Protein AF-A0A519VC40-F1 (afdb_monomer_lite)

Secondary structure (DSSP, 8-state):
-HHHHHHHHHHHHHHS--EEEEEEEEETTEEEEESSS-TTS----EEEEPPTTEEEEE--SSPEEEEEETT-B-TTS-B-TT-EEEEEEEEEEEEES-GGGGHHHHHHHHHHHHHHHHHHH------

Foldseek 3Di:
DVVLVVVLVVVVVVQQPFPDFAWAFDDDQKGFGDDDDDQQFEAPGDIDHDDDQKGKDFPDPAFDKTKYQPQTADPVRARDPRHIDITGTGGITIGGPPCVVCVVVVVVSVVVVVVVVVCVVDPDPDD

pLDDT: mean 70.02, std 12.06, range [42.91, 87.62]

Sequence (127 aa):
MKRAFLIILFSFLNIIIAKAQTPGCLYGNVLYTTVNVRYDGSPSGAKVVLGANECFSTSDPAPTTCEICLGGVNGPGNCRVGGSVLGSKAIYVIVACPLDGYMPLFIFGVGIFGLVSARKTIKLPLT

Structure (mmCIF, N/CA/C/O backbone):
data_AF-A0A519VC40-F1
#
_entry.id   AF-A0A519VC40-F1
#
loop_
_atom_site.group_PDB
_atom_site.id
_atom_site.type_symbol
_atom_site.label_atom_id
_atom_site.label_alt_id
_atom_site.label_comp_id
_atom_site.label_asym_id
_atom_site.label_entity_id
_atom_site.label_seq_id
_atom_site.pdbx_PDB_ins_code
_atom_site.Cartn_x
_atom_site.Cartn_y
_atom_site.Cartn_z
_atom_site.occupancy
_atom_site.B_iso_or_equiv
_atom_site.auth_seq_id
_atom_site.auth_comp_id
_atom_site.auth_asym_id
_atom_site.auth_atom_id
_atom_site.pdbx_PDB_model_num
ATOM 1 N N . MET A 1 1 ? -14.169 -5.153 34.580 1.00 53.22 1 MET A N 1
ATOM 2 C CA . MET A 1 1 ? -14.212 -4.021 33.623 1.00 53.22 1 MET A CA 1
ATOM 3 C C . MET A 1 1 ? -12.916 -3.921 32.842 1.00 53.22 1 MET A C 1
ATOM 5 O O . MET A 1 1 ? -12.970 -4.149 31.647 1.00 53.22 1 MET A O 1
ATOM 9 N N . LYS A 1 2 ? -11.760 -3.728 33.499 1.00 56.44 2 LYS A N 1
ATOM 10 C CA . LYS A 1 2 ? -10.443 -3.675 32.828 1.00 56.44 2 LYS A CA 1
ATOM 11 C C . LYS A 1 2 ? -10.165 -4.865 31.889 1.00 56.44 2 LYS A C 1
ATOM 13 O O . LYS A 1 2 ? -9.737 -4.658 30.766 1.00 56.44 2 LYS A O 1
ATOM 18 N N . ARG A 1 3 ? -10.496 -6.095 32.306 1.00 63.88 3 ARG A N 1
ATOM 19 C CA . ARG A 1 3 ? -10.281 -7.311 31.493 1.00 63.88 3 ARG A CA 1
ATOM 20 C C . ARG A 1 3 ? -11.158 -7.391 30.233 1.00 63.88 3 ARG A C 1
ATOM 22 O O . ARG A 1 3 ? -10.658 -7.767 29.189 1.00 63.88 3 ARG A O 1
ATOM 29 N N . ALA A 1 4 ? -12.430 -6.995 30.306 1.00 63.22 4 ALA A N 1
ATOM 30 C CA . ALA A 1 4 ? -13.330 -7.014 29.145 1.00 63.22 4 ALA A CA 1
ATOM 31 C C . ALA A 1 4 ? -12.973 -5.923 28.123 1.00 63.22 4 ALA A C 1
ATOM 33 O O . ALA A 1 4 ? -13.004 -6.172 26.925 1.00 63.22 4 ALA A O 1
ATOM 34 N N . PHE A 1 5 ? -12.567 -4.743 28.602 1.00 66.12 5 PHE A N 1
ATOM 35 C CA . PHE A 1 5 ? -12.064 -3.676 27.739 1.00 66.12 5 PHE A CA 1
ATOM 36 C C . PHE A 1 5 ? -10.774 -4.093 27.026 1.00 66.12 5 PHE A C 1
ATOM 38 O O . PHE A 1 5 ? -10.648 -3.874 25.830 1.00 66.12 5 PHE A O 1
ATOM 45 N N . LEU A 1 6 ? -9.860 -4.768 27.733 1.00 68.12 6 LEU A N 1
ATOM 46 C CA . LEU A 1 6 ? -8.651 -5.325 27.127 1.00 68.12 6 LEU A CA 1
ATOM 47 C C . LEU A 1 6 ? -8.972 -6.362 26.051 1.00 68.12 6 LEU A C 1
ATOM 49 O O . LEU A 1 6 ? -8.347 -6.314 25.008 1.00 68.12 6 LEU A O 1
ATOM 53 N N . ILE A 1 7 ? -9.954 -7.245 26.261 1.00 68.88 7 ILE A N 1
ATOM 54 C CA . ILE A 1 7 ? -10.350 -8.247 25.255 1.00 68.88 7 ILE A CA 1
ATOM 55 C C . ILE A 1 7 ? -10.931 -7.571 24.010 1.00 68.88 7 ILE A C 1
ATOM 57 O O . ILE A 1 7 ? -10.544 -7.913 22.902 1.00 68.88 7 ILE A O 1
ATOM 61 N N . ILE A 1 8 ? -11.808 -6.580 24.183 1.00 70.25 8 ILE A N 1
ATOM 62 C CA . ILE A 1 8 ? -12.388 -5.817 23.071 1.00 70.25 8 ILE A CA 1
ATOM 63 C C . ILE A 1 8 ? -11.291 -5.058 22.305 1.00 70.25 8 ILE A C 1
ATOM 65 O O . ILE A 1 8 ? -11.227 -5.137 21.082 1.00 70.25 8 ILE A O 1
ATOM 69 N N . LEU A 1 9 ? -10.379 -4.393 23.020 1.00 68.12 9 LEU A N 1
ATOM 70 C CA . LEU A 1 9 ? -9.232 -3.701 22.431 1.00 68.12 9 LEU A CA 1
ATOM 71 C C . LEU A 1 9 ? -8.311 -4.676 21.679 1.00 68.12 9 LEU A C 1
ATOM 73 O O . LEU A 1 9 ? -7.874 -4.373 20.574 1.00 68.12 9 LEU A O 1
ATOM 77 N N . PHE A 1 10 ? -8.056 -5.860 22.245 1.00 66.31 10 PHE A N 1
ATOM 78 C CA . PHE A 1 10 ? -7.242 -6.901 21.620 1.00 66.31 10 PHE A CA 1
ATOM 79 C C . PHE A 1 10 ? -7.919 -7.448 20.359 1.00 66.31 10 PHE A C 1
ATOM 81 O O . PHE A 1 10 ? -7.257 -7.615 19.342 1.00 66.31 10 PHE A O 1
ATOM 88 N N . SER A 1 11 ? -9.237 -7.658 20.370 1.00 62.03 11 SER A N 1
ATOM 89 C CA . SER A 1 11 ? -9.998 -8.054 19.179 1.00 62.03 11 SER A CA 1
ATOM 90 C C . SER A 1 11 ? -9.942 -6.990 18.077 1.00 62.03 11 SER A C 1
ATOM 92 O O . SER A 1 11 ? -9.768 -7.340 16.914 1.00 62.03 11 SER A O 1
ATOM 94 N N . PHE A 1 12 ? -9.993 -5.698 18.421 1.00 61.34 12 PHE A N 1
ATOM 95 C CA . PHE A 1 12 ? -9.803 -4.608 17.452 1.00 61.34 12 PHE A CA 1
ATOM 96 C C . PHE A 1 12 ? -8.378 -4.556 16.887 1.00 61.34 12 PHE A C 1
ATOM 98 O O . PHE A 1 12 ? -8.203 -4.381 15.683 1.00 61.34 12 PHE A O 1
ATOM 105 N N . LEU A 1 13 ? -7.370 -4.794 17.730 1.00 61.91 13 LEU A N 1
ATOM 106 C CA . LEU A 1 13 ? -5.973 -4.954 17.315 1.00 61.91 13 LEU A CA 1
ATOM 107 C C . LEU A 1 13 ? -5.756 -6.161 16.391 1.00 61.91 13 LEU A C 1
ATOM 109 O O . LEU A 1 13 ? -4.810 -6.141 15.622 1.00 61.91 13 LEU A O 1
ATOM 113 N N . ASN A 1 14 ? -6.610 -7.189 16.438 1.00 55.00 14 ASN A N 1
ATOM 114 C CA . ASN A 1 14 ? -6.536 -8.332 15.521 1.00 55.00 14 ASN A CA 1
ATOM 115 C C . ASN A 1 14 ? -7.227 -8.068 14.170 1.00 55.00 14 ASN A C 1
ATOM 117 O O . ASN A 1 14 ? -6.849 -8.684 13.179 1.00 55.00 14 ASN A O 1
ATOM 121 N N . ILE A 1 15 ? -8.216 -7.163 14.104 1.00 57.69 15 ILE A N 1
ATOM 122 C CA . ILE A 1 15 ? -8.843 -6.741 12.831 1.00 57.69 15 ILE A CA 1
ATOM 123 C C . ILE A 1 15 ? -7.876 -5.860 12.035 1.00 57.69 15 ILE A C 1
ATOM 125 O O . ILE A 1 15 ? -7.784 -5.972 10.812 1.00 57.69 15 ILE A O 1
ATOM 129 N N . ILE A 1 16 ? -7.090 -5.037 12.734 1.00 55.62 16 ILE A N 1
ATOM 130 C CA . ILE A 1 16 ? -5.876 -4.447 12.178 1.00 55.62 16 ILE A CA 1
ATOM 131 C C . ILE A 1 16 ? -4.826 -5.559 12.167 1.00 55.62 16 ILE A C 1
ATOM 133 O O . ILE A 1 16 ? -3.926 -5.578 13.000 1.00 55.62 16 ILE A O 1
ATOM 137 N N . ILE A 1 17 ? -4.940 -6.520 11.246 1.00 54.12 17 ILE A N 1
ATOM 138 C CA . ILE A 1 17 ? -3.811 -7.399 10.940 1.00 54.12 17 ILE A CA 1
ATOM 139 C C . ILE A 1 17 ? -2.727 -6.455 10.434 1.00 54.12 17 ILE A C 1
ATOM 141 O O . ILE A 1 17 ? -2.711 -6.085 9.265 1.00 54.12 17 ILE A O 1
ATOM 145 N N . ALA A 1 18 ? -1.863 -5.998 11.337 1.00 51.22 18 ALA A N 1
ATOM 146 C CA . ALA A 1 18 ? -0.742 -5.139 11.032 1.00 51.22 18 ALA A CA 1
ATOM 147 C C . ALA A 1 18 ? 0.276 -5.983 10.261 1.00 51.22 18 ALA A C 1
ATOM 149 O O . ALA A 1 18 ? 1.326 -6.359 10.776 1.00 51.22 18 ALA A O 1
ATOM 150 N N . LYS A 1 19 ? -0.046 -6.329 9.009 1.00 54.19 19 LYS A N 1
ATOM 151 C CA . LYS A 1 19 ? 0.978 -6.670 8.037 1.00 54.19 19 LYS A CA 1
ATOM 152 C C . LYS A 1 19 ? 1.869 -5.440 7.961 1.00 54.19 19 LYS A C 1
ATOM 154 O O . LYS A 1 19 ? 1.368 -4.319 7.859 1.00 54.19 19 LYS A O 1
ATOM 159 N N . ALA A 1 20 ? 3.164 -5.682 8.139 1.00 58.94 20 ALA A N 1
ATOM 160 C CA . ALA A 1 20 ? 4.198 -4.675 8.290 1.00 58.94 20 ALA A CA 1
ATOM 161 C C . ALA A 1 20 ? 3.936 -3.441 7.414 1.00 58.94 20 ALA A C 1
ATOM 163 O O . ALA A 1 20 ? 3.634 -3.566 6.225 1.00 58.94 20 ALA A O 1
ATOM 164 N N . GLN A 1 21 ? 4.058 -2.257 8.016 1.00 70.69 21 GLN A N 1
ATOM 165 C CA . GLN A 1 21 ? 4.078 -0.996 7.285 1.00 70.69 21 GLN A CA 1
ATOM 166 C C . GLN A 1 21 ? 5.090 -1.109 6.153 1.00 70.69 21 GLN A C 1
ATOM 168 O O . GLN A 1 21 ? 6.286 -1.272 6.395 1.00 70.69 21 GLN A O 1
ATOM 173 N N . THR A 1 22 ? 4.596 -1.075 4.922 1.00 74.06 22 THR A N 1
ATOM 174 C CA . THR A 1 22 ? 5.440 -1.281 3.758 1.00 74.06 22 THR A CA 1
ATOM 175 C C . THR A 1 22 ? 5.505 0.029 2.984 1.00 74.06 22 THR A C 1
ATOM 177 O O . THR A 1 22 ? 4.500 0.438 2.393 1.00 74.06 22 THR A O 1
ATOM 180 N N . PRO A 1 23 ? 6.648 0.738 3.012 1.00 81.62 23 PRO A N 1
ATOM 181 C CA . PRO A 1 23 ? 6.835 1.898 2.159 1.00 81.62 23 PRO A CA 1
ATOM 182 C C . PRO A 1 23 ? 6.828 1.447 0.699 1.00 81.62 23 PRO A C 1
ATOM 184 O O . PRO A 1 23 ? 7.431 0.430 0.350 1.00 81.62 23 PRO A O 1
ATOM 187 N N . GLY A 1 24 ? 6.161 2.204 -0.162 1.00 82.81 24 GLY A N 1
ATOM 188 C CA . GLY A 1 24 ? 6.133 1.872 -1.577 1.00 82.81 24 GLY A CA 1
ATOM 189 C C . GLY A 1 24 ? 5.368 2.872 -2.423 1.00 82.81 24 GLY A C 1
ATOM 190 O O . GLY A 1 24 ? 4.867 3.881 -1.930 1.00 82.81 24 GLY A O 1
ATOM 191 N N . CYS A 1 25 ? 5.301 2.561 -3.713 1.00 84.75 25 CYS A N 1
ATOM 192 C CA . CYS A 1 25 ? 4.523 3.296 -4.699 1.00 84.75 25 CYS A CA 1
ATOM 193 C C . CYS A 1 25 ? 3.294 2.462 -5.075 1.00 84.75 25 CYS A C 1
ATOM 195 O O . CYS A 1 25 ? 3.443 1.343 -5.573 1.00 84.75 25 CYS A O 1
ATOM 197 N N . LEU A 1 26 ? 2.094 2.961 -4.789 1.00 85.00 26 LEU A N 1
ATOM 198 C CA . LEU A 1 26 ? 0.834 2.291 -5.094 1.00 85.00 26 LEU A CA 1
ATOM 199 C C . LEU A 1 26 ? 0.333 2.718 -6.475 1.00 85.00 26 LEU A C 1
ATOM 201 O O . LEU A 1 26 ? 0.167 3.909 -6.737 1.00 85.00 26 LEU A O 1
ATOM 205 N N . TYR A 1 27 ? 0.050 1.743 -7.336 1.00 83.94 27 TYR A N 1
ATOM 206 C CA . TYR A 1 27 ? -0.627 1.959 -8.614 1.00 83.94 27 TYR A CA 1
ATOM 207 C C . TYR A 1 27 ? -1.680 0.871 -8.831 1.00 83.94 27 TYR A C 1
ATOM 209 O O . TYR A 1 27 ? -1.368 -0.324 -8.862 1.00 83.94 27 TYR A O 1
ATOM 217 N N . GLY A 1 28 ? -2.946 1.281 -8.940 1.00 83.69 28 GLY A N 1
ATOM 218 C CA . GLY A 1 28 ? -4.080 0.356 -8.903 1.00 83.69 28 GLY A CA 1
ATOM 219 C C . GLY A 1 28 ? -4.114 -0.423 -7.582 1.00 83.69 28 GLY A C 1
ATOM 220 O O . GLY A 1 28 ? -4.061 0.174 -6.512 1.00 83.69 28 GLY A O 1
ATOM 221 N N . ASN A 1 29 ? -4.147 -1.757 -7.661 1.00 81.75 29 ASN A N 1
ATOM 222 C CA . ASN A 1 29 ? -4.160 -2.662 -6.499 1.00 81.75 29 ASN A CA 1
ATOM 223 C C . ASN A 1 29 ? -2.797 -3.324 -6.225 1.00 81.75 29 ASN A C 1
ATOM 225 O O . ASN A 1 29 ? -2.734 -4.393 -5.615 1.00 81.75 29 ASN A O 1
ATOM 229 N N . VAL A 1 30 ? -1.702 -2.735 -6.711 1.00 82.56 30 VAL A N 1
ATOM 230 C CA . VAL A 1 30 ? -0.352 -3.295 -6.574 1.00 82.56 30 VAL A CA 1
ATOM 231 C C . VAL A 1 30 ? 0.566 -2.276 -5.915 1.00 82.56 30 VAL A C 1
ATOM 233 O O . VAL A 1 30 ? 0.717 -1.156 -6.405 1.00 82.56 30 VAL A O 1
ATOM 236 N N . LEU A 1 31 ? 1.206 -2.685 -4.820 1.00 84.12 31 LEU A N 1
ATOM 237 C CA . LEU A 1 31 ? 2.211 -1.882 -4.132 1.00 84.12 31 LEU A CA 1
ATOM 238 C C . LEU A 1 31 ? 3.611 -2.347 -4.535 1.00 84.12 31 LEU A C 1
ATOM 240 O O . LEU A 1 31 ? 3.953 -3.519 -4.371 1.00 84.12 31 LEU A O 1
ATOM 244 N N . TYR A 1 32 ? 4.430 -1.426 -5.033 1.00 81.56 32 TYR A N 1
ATOM 245 C CA . TYR A 1 32 ? 5.812 -1.685 -5.439 1.00 81.56 32 TYR A CA 1
ATOM 246 C C . TYR A 1 32 ? 6.763 -1.313 -4.295 1.00 81.56 32 TYR A C 1
ATOM 248 O O . TYR A 1 32 ? 6.791 -0.148 -3.891 1.00 81.56 32 TYR A O 1
ATOM 256 N N . THR A 1 33 ? 7.505 -2.291 -3.750 1.00 76.44 33 THR A N 1
ATOM 257 C CA . THR A 1 33 ? 8.118 -2.172 -2.410 1.00 76.44 33 THR A CA 1
ATOM 258 C C . THR A 1 33 ? 9.640 -2.123 -2.385 1.00 76.44 33 THR A C 1
ATOM 260 O O . THR A 1 33 ? 10.158 -1.325 -1.616 1.00 76.44 33 THR A O 1
ATOM 263 N N . THR A 1 34 ? 10.376 -2.927 -3.168 1.00 63.22 34 THR A N 1
ATOM 264 C CA . THR A 1 34 ? 11.832 -2.775 -3.466 1.00 63.22 34 THR A CA 1
ATOM 265 C C . THR A 1 34 ? 12.399 -4.026 -4.150 1.00 63.22 34 THR A C 1
ATOM 267 O O . THR A 1 34 ? 12.000 -5.124 -3.794 1.00 63.22 34 THR A O 1
ATOM 270 N N . VAL A 1 35 ? 13.307 -3.872 -5.133 1.00 45.19 35 VAL A N 1
ATOM 271 C CA . VAL A 1 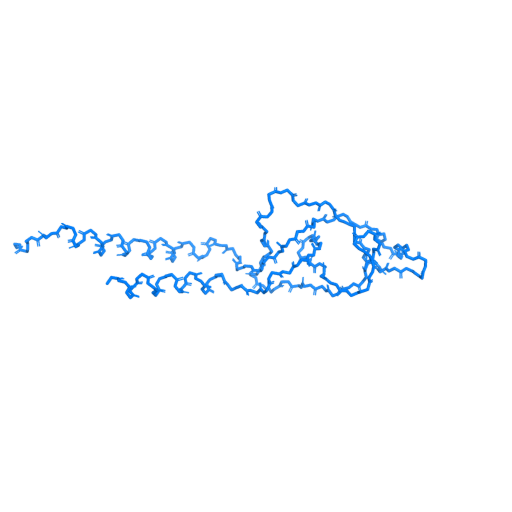35 ? 14.722 -4.343 -5.137 1.00 45.19 35 VAL A CA 1
ATOM 272 C C . VAL A 1 35 ? 15.450 -3.607 -6.289 1.00 45.19 35 VAL A C 1
ATOM 274 O O . VAL A 1 35 ? 15.018 -3.700 -7.433 1.00 45.19 35 VAL A O 1
ATOM 277 N N . ASN A 1 36 ? 16.542 -2.897 -5.957 1.00 43.00 36 ASN A N 1
ATOM 278 C CA . ASN A 1 36 ? 17.503 -2.156 -6.806 1.00 43.00 36 ASN A CA 1
ATOM 279 C C . ASN A 1 36 ? 17.017 -0.911 -7.589 1.00 43.00 36 ASN A C 1
ATOM 281 O O . ASN A 1 36 ? 16.569 -1.037 -8.719 1.00 43.00 36 ASN A O 1
ATOM 285 N N . VAL A 1 37 ? 17.259 0.256 -6.951 1.00 46.56 37 VAL A N 1
ATOM 286 C CA . VAL A 1 37 ? 17.578 1.625 -7.457 1.00 46.56 37 VAL A CA 1
ATOM 287 C C . VAL A 1 37 ? 16.643 2.185 -8.533 1.00 46.56 37 VAL A C 1
ATOM 289 O O . VAL A 1 37 ? 16.543 1.588 -9.586 1.00 46.56 37 VAL A O 1
ATOM 292 N N . ARG A 1 38 ? 15.972 3.337 -8.410 1.00 44.62 38 ARG A N 1
ATOM 293 C CA . ARG A 1 38 ? 16.040 4.547 -7.561 1.00 44.62 38 ARG A CA 1
ATOM 294 C C . ARG A 1 38 ? 14.587 4.978 -7.279 1.00 44.62 38 ARG A C 1
ATOM 296 O O . ARG A 1 38 ? 13.712 4.773 -8.114 1.00 44.62 38 ARG A O 1
ATOM 303 N N . TYR A 1 39 ? 14.332 5.649 -6.158 1.00 54.72 39 TYR A N 1
ATOM 304 C CA . TYR A 1 39 ? 13.019 6.256 -5.858 1.00 54.72 39 TYR A CA 1
ATOM 305 C C . TYR A 1 39 ? 12.614 7.388 -6.842 1.00 54.72 39 TYR A C 1
ATOM 307 O O . TYR A 1 39 ? 11.509 7.920 -6.757 1.00 54.72 39 TYR A O 1
ATOM 315 N N . ASP A 1 40 ? 13.522 7.675 -7.783 1.00 46.47 40 ASP A N 1
ATOM 316 C CA . ASP A 1 40 ? 13.554 8.677 -8.847 1.00 46.47 40 ASP A CA 1
ATOM 317 C C . ASP A 1 40 ? 14.396 8.083 -10.015 1.00 46.47 40 ASP A C 1
ATOM 319 O O . ASP A 1 40 ? 15.353 8.659 -10.533 1.00 46.47 40 ASP A O 1
ATOM 323 N N . GLY A 1 41 ? 14.120 6.810 -10.326 1.00 42.91 41 GLY A N 1
ATOM 324 C CA . GLY A 1 41 ? 14.902 5.981 -11.246 1.00 42.91 41 GLY A CA 1
ATOM 325 C C . GLY A 1 41 ? 14.569 4.492 -11.151 1.00 42.91 41 GLY A C 1
ATOM 326 O O . GLY A 1 41 ? 15.477 3.686 -11.089 1.00 42.91 41 GLY A O 1
ATOM 327 N N . SER A 1 42 ? 13.277 4.152 -11.160 1.00 44.75 42 SER A N 1
ATOM 328 C CA . SER A 1 42 ? 12.715 3.060 -11.971 1.00 44.75 42 SER A CA 1
ATOM 329 C C . SER A 1 42 ? 13.003 1.571 -11.607 1.00 44.75 42 SER A C 1
ATOM 331 O O . SER A 1 42 ? 14.060 1.035 -11.920 1.00 44.75 42 SER A O 1
ATOM 333 N N . PRO A 1 43 ? 12.024 0.824 -11.039 1.00 48.62 43 PRO A N 1
ATOM 334 C CA . PRO A 1 43 ? 12.183 -0.592 -10.670 1.00 48.62 43 PRO A CA 1
ATOM 335 C C . PRO A 1 43 ? 11.329 -1.595 -11.477 1.00 48.62 43 PRO A C 1
ATOM 337 O O . PRO A 1 43 ? 10.196 -1.322 -11.854 1.00 48.62 43 PRO A O 1
ATOM 340 N N . SER A 1 44 ? 11.842 -2.826 -11.591 1.00 46.97 44 SER A N 1
ATOM 341 C CA . SER A 1 44 ? 11.064 -4.081 -11.618 1.00 46.97 44 SER A CA 1
ATOM 342 C C . SER A 1 44 ? 11.338 -4.797 -10.281 1.00 46.97 44 SER A C 1
ATOM 344 O O . SER A 1 44 ? 12.081 -5.775 -10.221 1.00 46.97 44 SER A O 1
ATOM 346 N N . GLY A 1 45 ? 10.849 -4.216 -9.183 1.00 58.81 45 GLY A N 1
ATOM 347 C CA . GLY A 1 45 ? 11.102 -4.664 -7.806 1.00 58.81 45 GLY A CA 1
ATOM 348 C C . GLY A 1 45 ? 9.919 -5.422 -7.209 1.00 58.81 45 GLY A C 1
ATOM 349 O O . GLY A 1 45 ? 8.836 -5.434 -7.796 1.00 58.81 45 GLY A O 1
ATOM 350 N N . ALA A 1 46 ? 10.125 -6.058 -6.049 1.00 66.44 46 ALA A N 1
ATOM 351 C CA . ALA A 1 46 ? 9.114 -6.867 -5.375 1.00 66.44 46 ALA A CA 1
ATOM 352 C C . ALA A 1 46 ? 7.770 -6.129 -5.292 1.00 66.44 46 ALA A C 1
ATOM 354 O O . ALA A 1 46 ? 7.702 -4.951 -4.931 1.00 66.44 46 ALA A O 1
ATOM 355 N N . LYS A 1 47 ? 6.708 -6.840 -5.669 1.00 77.19 47 LYS A N 1
ATOM 356 C CA . LYS A 1 47 ? 5.339 -6.344 -5.623 1.00 77.19 47 LYS A CA 1
ATOM 357 C C . LYS A 1 47 ? 4.588 -7.052 -4.516 1.00 77.19 47 LYS A C 1
ATOM 359 O O . LYS A 1 47 ? 4.673 -8.273 -4.383 1.00 77.19 47 LYS A O 1
ATOM 364 N N . VAL A 1 48 ? 3.825 -6.285 -3.759 1.00 79.56 48 VAL A N 1
ATOM 365 C CA . VAL A 1 48 ? 2.838 -6.827 -2.840 1.00 79.56 48 VAL A CA 1
ATOM 366 C C . VAL A 1 48 ? 1.512 -6.842 -3.577 1.00 79.56 48 VAL A C 1
ATOM 368 O O . VAL A 1 48 ? 1.003 -5.804 -4.004 1.00 79.56 48 VAL A O 1
ATOM 371 N N . VAL A 1 49 ? 0.994 -8.052 -3.760 1.00 78.25 49 VAL A N 1
ATOM 372 C CA . VAL A 1 49 ? -0.337 -8.296 -4.306 1.00 78.25 49 VAL A CA 1
ATOM 373 C C . VAL A 1 49 ? -1.231 -8.669 -3.137 1.00 78.25 49 VAL A C 1
ATOM 375 O O . VAL A 1 49 ? -0.886 -9.536 -2.335 1.00 78.25 49 VAL A O 1
ATOM 378 N N . LEU A 1 50 ? -2.351 -7.969 -3.034 1.00 80.31 50 LEU A N 1
ATOM 379 C CA . LEU A 1 50 ? -3.353 -8.182 -2.002 1.00 80.31 50 LEU A CA 1
ATOM 380 C C . LEU A 1 50 ? -4.096 -9.504 -2.230 1.00 80.31 50 LEU A C 1
ATOM 382 O O . LEU A 1 50 ? -4.339 -9.901 -3.372 1.00 80.31 50 LEU A O 1
ATOM 386 N N . GLY A 1 51 ? -4.472 -10.175 -1.141 1.00 75.12 51 GLY A N 1
ATOM 387 C CA . GLY A 1 51 ? -5.416 -11.289 -1.186 1.00 75.12 51 GLY A CA 1
ATOM 388 C C . GLY A 1 51 ? -6.839 -10.835 -1.537 1.00 75.12 51 GLY A C 1
ATOM 389 O O . GLY A 1 51 ? -7.162 -9.645 -1.518 1.00 75.12 51 GLY A O 1
ATOM 390 N N . ALA A 1 52 ? -7.720 -11.795 -1.833 1.00 73.75 52 ALA A N 1
ATOM 391 C CA . ALA A 1 52 ? -9.148 -11.514 -1.954 1.00 73.75 52 ALA A CA 1
ATOM 392 C C . ALA A 1 52 ? -9.652 -10.983 -0.601 1.00 73.75 52 ALA A C 1
ATOM 394 O O . ALA A 1 52 ? -9.554 -11.696 0.396 1.00 73.75 52 ALA A O 1
ATOM 395 N N . ASN A 1 53 ? -10.167 -9.751 -0.572 1.00 76.38 53 ASN A N 1
ATOM 396 C CA . ASN A 1 53 ? -10.608 -9.006 0.622 1.00 76.38 53 ASN A CA 1
ATOM 397 C C . ASN A 1 53 ? -9.514 -8.249 1.389 1.00 76.38 53 ASN A C 1
ATOM 399 O O . ASN A 1 53 ? -9.699 -7.924 2.559 1.00 76.38 53 ASN A O 1
ATOM 403 N N . GLU A 1 54 ? -8.386 -7.936 0.761 1.00 80.56 54 GLU A N 1
ATOM 404 C CA . GLU A 1 54 ? -7.395 -7.022 1.331 1.00 80.56 54 GLU A CA 1
ATOM 405 C C . GLU A 1 54 ? -7.345 -5.709 0.537 1.00 80.56 54 GLU A C 1
ATOM 407 O O . GLU A 1 54 ? -7.605 -5.678 -0.665 1.00 80.56 54 GLU A O 1
ATOM 412 N N . CYS A 1 55 ? -7.012 -4.611 1.209 1.00 82.06 55 CYS A N 1
ATOM 413 C CA . CYS A 1 55 ? -6.820 -3.294 0.609 1.00 82.06 55 CYS A CA 1
ATOM 414 C C . CYS A 1 55 ? -5.627 -2.579 1.249 1.00 82.06 55 CYS A C 1
ATOM 416 O O . CYS A 1 55 ? -5.278 -2.822 2.407 1.00 82.06 55 CYS A O 1
ATOM 418 N N . PHE A 1 56 ? -4.993 -1.691 0.485 1.00 86.00 56 PHE A N 1
ATOM 419 C CA . PHE A 1 56 ? -3.959 -0.809 1.010 1.00 86.00 56 PHE A CA 1
ATOM 420 C C . PHE A 1 56 ? -4.609 0.409 1.661 1.00 86.00 56 PHE A C 1
ATOM 422 O O . PHE A 1 56 ? -5.435 1.082 1.051 1.00 86.00 56 PHE A O 1
ATOM 429 N N . SER A 1 57 ? -4.194 0.713 2.883 1.00 84.50 57 SER A N 1
ATOM 430 C CA . SER A 1 57 ? -4.560 1.929 3.599 1.00 84.50 57 SER A CA 1
ATOM 431 C C . SER A 1 57 ? -3.296 2.716 3.920 1.00 84.50 57 SER A C 1
ATOM 433 O O . SER A 1 57 ? -2.264 2.137 4.253 1.00 84.50 57 SER A O 1
ATOM 435 N N . THR A 1 58 ? -3.369 4.038 3.834 1.00 85.19 58 THR A N 1
ATOM 436 C CA . THR A 1 58 ? -2.301 4.950 4.255 1.00 85.19 58 THR A CA 1
ATOM 437 C C . THR A 1 58 ? -2.891 5.987 5.199 1.00 85.19 58 THR A C 1
ATOM 439 O O . THR A 1 58 ? -4.034 6.405 5.027 1.00 85.19 58 THR A O 1
ATOM 442 N N . SER A 1 59 ? -2.132 6.376 6.220 1.00 80.44 59 SER A N 1
ATOM 443 C CA . SER A 1 59 ? -2.477 7.511 7.080 1.00 80.44 59 SER A CA 1
ATOM 444 C C . SER A 1 59 ? -1.964 8.840 6.524 1.00 80.44 59 SER A C 1
ATOM 446 O O . SER A 1 59 ? -2.206 9.876 7.134 1.00 80.44 59 SER A O 1
ATOM 448 N N . ASP A 1 60 ? -1.213 8.810 5.420 1.00 80.19 60 ASP A N 1
ATOM 449 C CA . ASP A 1 60 ? -0.717 10.006 4.749 1.00 80.19 60 ASP A CA 1
ATOM 450 C C . ASP A 1 60 ? -1.872 10.689 3.992 1.00 80.19 60 ASP A C 1
ATOM 452 O O . ASP A 1 60 ? -2.404 10.097 3.047 1.00 80.19 60 ASP A O 1
ATOM 456 N N . PRO A 1 61 ? -2.292 11.903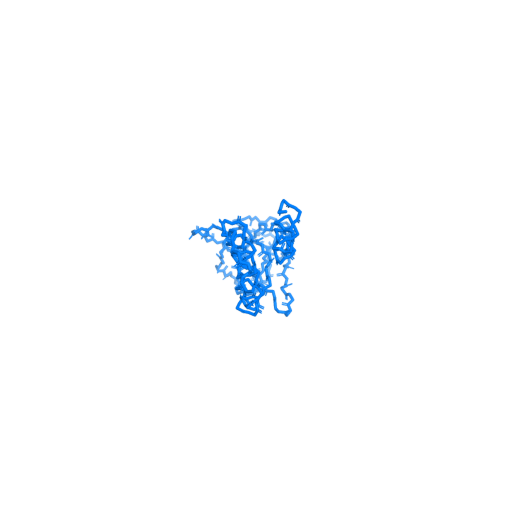 4.398 1.00 78.50 61 PRO A N 1
ATOM 457 C CA . PRO A 1 61 ? -3.400 12.609 3.762 1.00 78.50 61 PRO A CA 1
ATOM 458 C C . PRO A 1 61 ? -3.044 13.165 2.376 1.00 78.50 61 PRO A C 1
ATOM 460 O O . PRO A 1 61 ? -3.948 13.528 1.626 1.00 78.50 61 PRO A O 1
ATOM 463 N N . ALA A 1 62 ? -1.755 13.261 2.037 1.00 83.19 62 ALA A N 1
ATOM 464 C CA . ALA A 1 62 ? -1.282 13.825 0.778 1.00 83.19 62 ALA A CA 1
ATOM 465 C C . ALA A 1 62 ? -0.064 13.036 0.263 1.00 83.19 62 ALA A C 1
ATOM 467 O O . ALA A 1 62 ? 1.052 13.564 0.237 1.00 83.19 62 ALA A O 1
ATOM 468 N N . PRO A 1 63 ? -0.263 11.772 -0.158 1.00 83.38 63 PRO A N 1
ATOM 469 C CA . PRO A 1 63 ? 0.827 10.941 -0.638 1.00 83.38 63 PRO A CA 1
ATOM 470 C C . PRO A 1 63 ? 1.506 11.589 -1.848 1.00 83.38 63 PRO A C 1
ATOM 472 O O . PRO A 1 63 ? 0.857 12.044 -2.791 1.00 83.38 63 PRO A O 1
ATOM 475 N N . THR A 1 64 ? 2.835 11.618 -1.823 1.00 84.44 64 THR A N 1
ATOM 476 C CA . THR A 1 64 ? 3.652 12.187 -2.907 1.00 84.44 64 THR A CA 1
ATOM 477 C C . THR A 1 64 ? 3.542 11.363 -4.190 1.00 84.44 64 THR A C 1
ATOM 479 O O . THR A 1 64 ? 3.352 10.153 -4.137 1.00 84.44 64 THR A O 1
ATOM 482 N N . THR A 1 65 ? 3.695 11.978 -5.361 1.00 84.50 65 THR A N 1
ATOM 483 C CA . THR A 1 65 ? 3.725 11.231 -6.629 1.00 84.50 65 THR A CA 1
ATOM 484 C C . THR A 1 65 ? 5.026 10.436 -6.762 1.00 84.50 65 THR A C 1
ATOM 486 O O . THR A 1 65 ? 6.098 10.916 -6.393 1.00 84.50 65 THR A O 1
ATOM 489 N N . CYS A 1 66 ? 4.949 9.232 -7.321 1.00 81.25 66 CYS A N 1
ATOM 490 C CA . CYS A 1 66 ? 6.107 8.404 -7.661 1.00 81.25 66 CYS A CA 1
ATOM 491 C C . CYS A 1 66 ? 5.959 7.784 -9.046 1.00 81.25 66 CYS A C 1
ATOM 493 O O . CYS A 1 66 ? 4.848 7.579 -9.525 1.00 81.25 66 CYS A O 1
ATOM 495 N N . GLU A 1 67 ? 7.084 7.471 -9.681 1.00 79.38 67 GLU A N 1
ATOM 496 C CA . GLU A 1 67 ? 7.129 6.889 -11.019 1.00 79.38 67 GLU A CA 1
ATOM 497 C C . GLU A 1 67 ? 7.491 5.398 -10.953 1.00 79.38 67 GLU A C 1
ATOM 499 O O . GLU A 1 67 ? 8.422 4.997 -10.250 1.00 79.38 67 GLU A O 1
ATOM 504 N N . ILE A 1 68 ? 6.746 4.566 -11.683 1.00 78.50 68 ILE A N 1
ATOM 505 C CA . ILE A 1 68 ? 6.928 3.112 -11.753 1.00 78.50 68 ILE A CA 1
ATOM 506 C C . ILE A 1 68 ? 7.157 2.718 -13.211 1.00 78.50 68 ILE A C 1
ATOM 508 O O . ILE A 1 68 ? 6.340 3.048 -14.068 1.00 78.50 68 ILE A O 1
ATOM 512 N N . CYS A 1 69 ? 8.201 1.939 -13.499 1.00 77.06 69 CYS A N 1
ATOM 513 C CA . CYS A 1 69 ? 8.393 1.351 -14.828 1.00 77.06 69 CYS A CA 1
ATOM 514 C C . CYS A 1 69 ? 7.832 -0.068 -14.885 1.00 77.06 69 CYS A C 1
ATOM 516 O O . CYS A 1 69 ? 8.428 -1.004 -14.353 1.00 77.06 69 CYS A O 1
ATOM 518 N N . LEU A 1 70 ? 6.729 -0.260 -15.606 1.00 72.56 70 LEU A N 1
ATOM 519 C CA . LEU A 1 70 ? 6.057 -1.563 -15.700 1.00 72.56 70 LEU A CA 1
ATOM 520 C C . LEU A 1 70 ? 6.893 -2.629 -16.437 1.00 72.56 70 LEU A C 1
ATOM 522 O O . LEU A 1 70 ? 6.718 -3.821 -16.197 1.00 72.56 70 LEU A O 1
ATOM 526 N N . GLY A 1 71 ? 7.827 -2.206 -17.297 1.00 68.50 71 GLY A N 1
ATOM 527 C CA . GLY A 1 71 ? 8.760 -3.079 -18.025 1.00 68.50 71 GLY A CA 1
ATOM 528 C C . GLY A 1 71 ? 10.144 -3.228 -17.377 1.00 68.50 71 GLY A C 1
ATOM 529 O O . GLY A 1 71 ? 11.035 -3.843 -17.968 1.00 68.50 71 GLY A O 1
ATOM 530 N N . GLY A 1 72 ? 10.357 -2.643 -16.193 1.00 67.44 72 GLY A N 1
ATOM 531 C CA . GLY A 1 72 ? 11.672 -2.530 -15.561 1.00 67.44 72 GLY A CA 1
ATOM 532 C C . GLY A 1 72 ? 12.583 -1.492 -16.224 1.00 67.44 72 GLY A C 1
ATOM 533 O O . GLY A 1 72 ? 12.146 -0.696 -17.057 1.00 67.44 72 GLY A O 1
ATOM 534 N N . VAL A 1 73 ? 13.865 -1.503 -15.852 1.00 71.44 73 VAL A N 1
ATOM 535 C CA . VAL A 1 73 ? 14.883 -0.546 -16.323 1.00 71.44 73 VAL A CA 1
ATOM 536 C C . VAL A 1 73 ? 15.911 -1.158 -17.253 1.00 71.44 73 VAL A C 1
ATOM 538 O O . VAL A 1 73 ? 16.312 -2.316 -17.106 1.00 71.44 73 VAL A O 1
ATOM 541 N N . ASN A 1 74 ? 16.350 -0.388 -18.246 1.00 69.88 74 ASN A N 1
ATOM 542 C CA . ASN A 1 74 ? 17.547 -0.723 -19.013 1.00 69.88 74 ASN A CA 1
ATOM 543 C C . ASN A 1 74 ? 18.822 -0.349 -18.229 1.00 69.88 74 ASN A C 1
ATOM 545 O O . ASN A 1 74 ? 18.751 0.324 -17.207 1.00 69.88 74 ASN A O 1
ATOM 549 N N . GLY A 1 75 ? 19.992 -0.808 -18.689 1.00 67.19 75 GLY A N 1
ATOM 550 C CA . GLY A 1 75 ? 21.281 -0.507 -18.039 1.00 67.19 75 GLY A CA 1
ATOM 551 C C . GLY A 1 75 ? 21.548 0.993 -17.791 1.00 67.19 75 GLY A C 1
ATOM 552 O O . GLY A 1 75 ? 22.097 1.322 -16.746 1.00 67.19 75 GLY A O 1
ATOM 553 N N . PRO A 1 76 ? 21.118 1.901 -18.691 1.00 73.31 76 PRO A N 1
ATOM 554 C CA . PRO A 1 76 ? 21.148 3.352 -18.465 1.00 73.31 76 PRO A CA 1
ATOM 555 C C . PRO A 1 76 ? 20.191 3.911 -17.395 1.00 73.31 76 PRO A C 1
ATOM 557 O O . PRO A 1 76 ? 20.306 5.086 -17.063 1.00 73.31 76 PRO A O 1
ATOM 560 N N . GLY A 1 77 ? 19.236 3.128 -16.883 1.00 67.62 77 GLY A N 1
ATOM 561 C CA . GLY A 1 77 ? 18.253 3.570 -15.882 1.00 67.62 77 GLY A CA 1
ATOM 562 C C . GLY A 1 77 ? 16.938 4.133 -16.443 1.00 67.62 77 GLY A C 1
ATOM 563 O O . GLY A 1 77 ? 16.113 4.622 -15.678 1.00 67.62 77 GLY A O 1
ATOM 564 N N . ASN A 1 78 ? 16.700 4.041 -17.755 1.00 72.38 78 ASN A N 1
ATOM 565 C CA . ASN A 1 78 ? 15.429 4.427 -18.380 1.00 72.38 78 ASN A CA 1
ATOM 566 C C . ASN A 1 78 ? 14.406 3.280 -18.307 1.00 72.38 78 ASN A C 1
ATOM 568 O O . ASN A 1 78 ? 14.791 2.105 -18.359 1.00 72.38 78 ASN A O 1
ATOM 572 N N . CYS A 1 79 ? 13.105 3.600 -18.268 1.00 72.50 79 CYS A N 1
ATOM 573 C CA . CYS A 1 79 ? 12.058 2.582 -18.407 1.00 72.50 79 CYS A CA 1
ATOM 574 C C . CYS A 1 79 ? 12.228 1.800 -19.718 1.00 72.50 79 CYS A C 1
ATOM 576 O O . CYS A 1 79 ? 12.430 2.381 -20.787 1.00 72.50 79 CYS A O 1
ATOM 578 N N . ARG A 1 80 ? 12.111 0.471 -19.646 1.00 72.75 80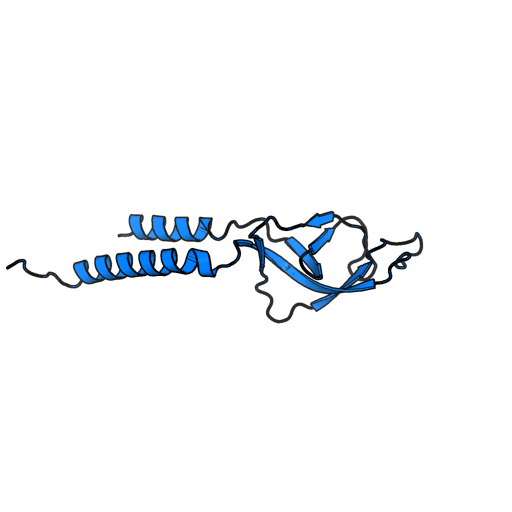 ARG A N 1
ATOM 579 C CA . ARG A 1 80 ? 12.004 -0.396 -20.827 1.00 72.75 80 ARG A CA 1
ATOM 580 C C . ARG A 1 80 ? 10.623 -0.260 -21.483 1.00 72.75 80 ARG A C 1
ATOM 582 O O . ARG A 1 80 ? 9.736 0.437 -20.991 1.00 72.75 80 ARG A O 1
ATOM 589 N N . VAL A 1 81 ? 10.456 -0.957 -22.609 1.00 61.78 81 VAL A N 1
ATOM 590 C CA . VAL A 1 81 ? 9.207 -1.059 -23.380 1.00 61.78 81 VAL A CA 1
ATOM 591 C C . VAL A 1 81 ? 8.018 -1.310 -22.439 1.00 61.78 81 VAL A C 1
ATOM 593 O O . VAL A 1 81 ? 8.039 -2.263 -21.664 1.00 61.78 81 VAL A O 1
ATOM 596 N N . GLY A 1 82 ? 7.018 -0.424 -22.480 1.00 62.00 82 GLY A N 1
ATOM 597 C CA . GLY A 1 82 ? 5.883 -0.394 -21.542 1.00 62.00 82 GLY A CA 1
ATOM 598 C C . GLY A 1 82 ? 5.684 0.954 -20.835 1.00 62.00 82 GLY A C 1
ATOM 599 O O . GLY A 1 82 ? 4.586 1.220 -20.359 1.00 62.00 82 GLY A O 1
ATOM 600 N N . GLY A 1 83 ? 6.705 1.822 -20.830 1.00 71.19 83 GLY A N 1
ATOM 601 C CA . GLY A 1 83 ? 6.616 3.188 -20.300 1.00 71.19 83 GLY A CA 1
ATOM 602 C C . GLY A 1 83 ? 6.624 3.272 -18.770 1.00 71.19 83 GLY A C 1
ATOM 603 O O . GLY A 1 83 ? 6.797 2.266 -18.072 1.00 71.19 83 GLY A O 1
ATOM 604 N N . SER A 1 84 ? 6.465 4.494 -18.261 1.00 78.38 84 SER A N 1
ATOM 605 C CA . SER A 1 84 ? 6.251 4.764 -16.843 1.00 78.38 84 SER A CA 1
ATOM 606 C C . SER A 1 84 ? 4.794 5.070 -16.528 1.00 78.38 84 SER A C 1
ATOM 608 O O . SER A 1 84 ? 4.046 5.590 -17.356 1.00 78.38 84 SER A O 1
ATOM 610 N N . VAL A 1 85 ? 4.399 4.757 -15.298 1.00 80.62 85 VAL A N 1
ATOM 611 C CA . VAL A 1 85 ? 3.121 5.167 -14.719 1.00 80.62 85 VAL A CA 1
ATOM 612 C C . VAL A 1 85 ? 3.355 5.919 -13.420 1.00 80.62 85 VAL A C 1
ATOM 614 O O . VAL A 1 85 ? 4.312 5.648 -12.693 1.00 80.62 85 VAL A O 1
ATOM 617 N N . LEU A 1 86 ? 2.464 6.863 -13.131 1.00 84.44 86 LEU A N 1
ATOM 618 C CA . LEU A 1 86 ? 2.478 7.608 -11.881 1.00 84.44 86 LEU A CA 1
ATOM 619 C C . LEU A 1 86 ? 1.623 6.884 -10.843 1.00 84.44 86 LEU A C 1
ATOM 621 O O . LEU A 1 86 ? 0.467 6.547 -11.101 1.00 84.44 86 LEU A O 1
ATOM 625 N N . GLY A 1 87 ? 2.206 6.651 -9.677 1.00 83.75 87 GLY A N 1
ATOM 626 C CA . GLY A 1 87 ? 1.538 6.126 -8.499 1.00 83.75 87 GLY A CA 1
ATOM 627 C C . GLY A 1 87 ? 1.622 7.090 -7.321 1.00 83.75 87 GLY A C 1
ATOM 628 O O . GLY A 1 87 ? 2.126 8.213 -7.427 1.00 83.75 87 GLY A O 1
ATOM 629 N N . SER A 1 88 ? 1.145 6.615 -6.177 1.00 87.62 88 SER A N 1
ATOM 630 C CA . SER A 1 88 ? 1.165 7.341 -4.909 1.00 87.62 88 SER A CA 1
ATOM 631 C C . SER A 1 88 ? 2.185 6.718 -3.958 1.00 87.62 88 SER A C 1
ATOM 633 O O . SER A 1 88 ? 2.113 5.533 -3.639 1.00 87.62 88 SER A O 1
ATOM 635 N N . LYS A 1 89 ? 3.163 7.509 -3.521 1.00 86.06 89 LYS A N 1
ATOM 636 C CA . LYS A 1 89 ? 4.216 7.126 -2.582 1.00 86.06 89 LYS A CA 1
ATOM 637 C C . LYS A 1 89 ? 3.779 7.475 -1.176 1.00 86.06 89 LYS A C 1
ATOM 639 O O . LYS A 1 89 ? 3.607 8.649 -0.852 1.00 86.06 89 LYS A O 1
ATOM 644 N N . ALA A 1 90 ? 3.675 6.443 -0.352 1.00 86.56 90 ALA A N 1
ATOM 645 C CA . ALA A 1 90 ? 3.435 6.550 1.076 1.00 86.56 90 ALA A CA 1
ATOM 646 C C . ALA A 1 90 ? 3.876 5.266 1.786 1.00 86.56 90 ALA A C 1
ATOM 648 O O . ALA A 1 90 ? 4.428 4.335 1.188 1.00 86.56 90 ALA A O 1
ATOM 649 N N . ILE A 1 91 ? 3.622 5.226 3.088 1.00 85.19 91 ILE A N 1
ATOM 650 C CA . ILE A 1 91 ? 3.702 4.009 3.883 1.00 85.19 91 ILE A CA 1
ATOM 651 C C . ILE A 1 91 ? 2.308 3.394 3.912 1.00 85.19 91 ILE A C 1
ATOM 653 O O . ILE A 1 91 ? 1.372 3.995 4.436 1.00 85.19 91 ILE A O 1
ATOM 657 N N . TYR A 1 92 ? 2.183 2.193 3.357 1.00 85.50 92 TYR A N 1
ATOM 658 C CA . TYR A 1 92 ? 0.910 1.493 3.286 1.00 85.50 92 TYR A CA 1
ATOM 659 C C . TYR A 1 92 ? 0.849 0.356 4.302 1.00 85.50 92 TYR A C 1
ATOM 661 O O . TYR A 1 92 ? 1.834 -0.342 4.556 1.00 85.50 92 TYR A O 1
ATOM 669 N N . VAL A 1 93 ? -0.337 0.159 4.864 1.00 85.25 93 VAL A N 1
ATOM 670 C CA . VAL A 1 93 ? -0.714 -1.011 5.657 1.00 85.25 93 VAL A CA 1
ATOM 671 C C . VAL A 1 93 ? -1.776 -1.797 4.906 1.00 85.25 93 VAL A C 1
ATOM 673 O O . VAL A 1 93 ? -2.588 -1.225 4.179 1.00 85.25 93 VAL A O 1
ATOM 676 N N . ILE A 1 94 ? -1.766 -3.114 5.070 1.00 83.62 94 ILE A N 1
ATOM 677 C CA . ILE A 1 94 ? -2.783 -3.982 4.482 1.00 83.62 94 ILE A CA 1
ATOM 678 C C . ILE A 1 94 ? -3.895 -4.153 5.508 1.00 83.62 94 ILE A C 1
ATOM 680 O O . ILE A 1 94 ? -3.625 -4.540 6.642 1.00 83.62 94 ILE A O 1
ATOM 684 N N . VAL A 1 95 ? -5.130 -3.867 5.113 1.00 78.38 95 VAL A N 1
ATOM 685 C CA . VAL A 1 95 ? -6.314 -4.028 5.962 1.00 78.38 95 VAL A CA 1
ATOM 686 C C . VAL A 1 95 ? -7.362 -4.877 5.247 1.00 78.38 95 VAL A C 1
ATOM 688 O O . VAL A 1 95 ? -7.348 -4.993 4.021 1.00 78.38 95 VAL A O 1
ATOM 691 N N . ALA A 1 96 ? -8.254 -5.506 6.011 1.00 76.31 96 ALA A N 1
ATOM 692 C CA . ALA A 1 96 ? -9.344 -6.294 5.447 1.00 76.31 96 ALA A CA 1
ATOM 693 C C . ALA A 1 96 ? -10.429 -5.371 4.865 1.00 76.31 96 ALA A C 1
ATOM 695 O O . ALA A 1 96 ? -10.910 -4.478 5.558 1.00 76.31 96 ALA A O 1
ATOM 696 N N . CYS A 1 97 ? -10.831 -5.601 3.615 1.00 76.50 97 CYS A N 1
ATOM 697 C CA . CYS A 1 97 ? -11.851 -4.842 2.894 1.00 76.50 97 CYS A CA 1
ATOM 698 C C . CYS A 1 97 ? -12.941 -5.769 2.313 1.00 76.50 97 CYS A C 1
ATOM 700 O O . CYS A 1 97 ? -12.606 -6.841 1.816 1.00 76.50 97 CYS A O 1
ATOM 702 N N . PRO A 1 98 ? -14.225 -5.356 2.290 1.00 71.75 98 PRO A N 1
ATOM 703 C CA . PRO A 1 98 ? -14.735 -4.064 2.748 1.00 71.75 98 PRO A CA 1
ATOM 704 C C . PRO A 1 98 ? -14.790 -3.982 4.279 1.00 71.75 98 PRO A C 1
ATOM 706 O O . PRO A 1 98 ? -15.234 -4.920 4.943 1.00 71.75 98 PRO A O 1
ATOM 709 N N . LEU A 1 99 ? -14.387 -2.837 4.842 1.00 64.25 99 LEU A N 1
ATOM 710 C CA . LEU A 1 99 ? -14.520 -2.583 6.284 1.00 64.25 99 LEU A CA 1
ATOM 711 C C . LEU A 1 99 ? -15.985 -2.694 6.750 1.00 64.25 99 LEU A C 1
ATOM 713 O O . LEU A 1 99 ? -16.238 -3.079 7.891 1.00 64.25 99 LEU A O 1
ATOM 717 N N . ASP A 1 100 ? -16.941 -2.430 5.855 1.00 61.75 100 ASP A N 1
ATOM 718 C CA . ASP A 1 100 ? -18.381 -2.490 6.126 1.00 61.75 100 ASP A CA 1
ATOM 719 C C . ASP A 1 100 ? -18.848 -3.867 6.612 1.00 61.75 100 ASP A C 1
ATOM 721 O O . ASP A 1 100 ? -19.726 -3.950 7.470 1.00 61.75 100 ASP A O 1
ATOM 725 N N . GLY A 1 101 ? -18.218 -4.955 6.149 1.00 63.69 101 GLY A N 1
ATOM 726 C CA . GLY A 1 101 ? -18.525 -6.311 6.621 1.00 63.69 101 GLY A CA 1
ATOM 727 C C . GLY A 1 101 ? -18.201 -6.523 8.104 1.00 63.69 101 GLY A C 1
ATOM 728 O O . GLY A 1 101 ? -18.783 -7.387 8.757 1.00 63.69 101 GLY A O 1
ATOM 729 N N . TYR A 1 102 ? -17.314 -5.696 8.659 1.00 62.84 102 TYR A N 1
ATOM 730 C CA . TYR A 1 102 ? -16.915 -5.734 10.062 1.00 62.84 102 TYR A CA 1
ATOM 731 C C . TYR A 1 102 ? -17.694 -4.724 10.921 1.00 62.84 102 TYR A C 1
ATOM 733 O O . TYR A 1 102 ? -17.721 -4.866 12.144 1.00 62.84 102 TYR A O 1
ATOM 741 N N . MET A 1 103 ? -18.389 -3.749 10.320 1.00 66.94 103 MET A N 1
ATOM 742 C CA . MET A 1 103 ? -19.161 -2.711 11.023 1.00 66.94 103 MET A CA 1
ATOM 743 C C . MET A 1 103 ? -20.222 -3.262 12.003 1.00 66.94 103 MET A C 1
ATOM 745 O O . MET A 1 103 ? -20.325 -2.733 13.114 1.00 66.94 103 MET A O 1
ATOM 749 N N . PRO A 1 104 ? -20.966 -4.349 11.700 1.00 68.38 104 PRO A N 1
ATOM 750 C CA . PRO A 1 104 ? -21.911 -4.933 12.654 1.00 68.38 104 PRO A CA 1
ATOM 751 C C . PRO A 1 104 ? -21.242 -5.415 13.948 1.00 68.38 104 PRO A C 1
ATOM 753 O O . PRO A 1 104 ? -21.789 -5.218 15.033 1.00 68.38 104 PRO A O 1
ATOM 756 N N . LEU A 1 105 ? -20.035 -5.986 13.860 1.00 68.69 105 LEU A N 1
ATOM 757 C CA . LEU A 1 105 ? -19.265 -6.415 15.032 1.00 68.69 105 LEU A CA 1
ATOM 758 C C . LEU A 1 105 ? -18.829 -5.216 15.887 1.00 68.69 105 LEU A C 1
ATOM 760 O O . LEU A 1 105 ? -18.886 -5.296 17.116 1.00 68.69 105 LEU A O 1
ATOM 764 N N . PHE A 1 106 ? -18.463 -4.089 15.261 1.00 66.06 106 PHE A N 1
ATOM 765 C CA . PHE A 1 106 ? -18.163 -2.838 15.971 1.00 66.06 106 PHE A CA 1
ATOM 766 C C . PHE A 1 106 ? -19.381 -2.321 16.744 1.00 66.06 106 PHE A C 1
ATOM 768 O O . PHE A 1 106 ? -19.275 -2.028 17.937 1.00 66.06 106 PHE A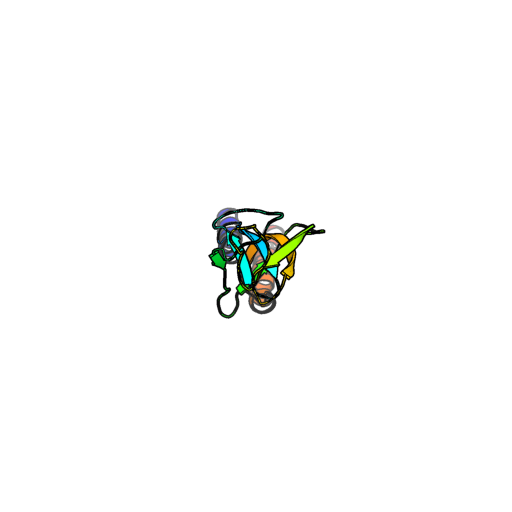 O 1
ATOM 775 N N . ILE A 1 107 ? -20.543 -2.254 16.089 1.00 76.06 107 ILE A N 1
ATOM 776 C CA . ILE A 1 107 ? -21.788 -1.768 16.700 1.00 76.06 107 ILE A CA 1
ATOM 777 C C . ILE A 1 107 ? -22.193 -2.666 17.876 1.00 76.06 107 ILE A C 1
ATOM 779 O O . ILE A 1 107 ? -22.504 -2.161 18.957 1.00 76.06 107 ILE A O 1
ATOM 783 N N . PHE A 1 108 ? -22.121 -3.991 17.712 1.00 77.94 108 PHE A N 1
ATOM 784 C CA . PHE A 1 108 ? -22.411 -4.936 18.793 1.00 77.94 108 PHE A CA 1
ATOM 785 C C . PHE A 1 108 ? -21.444 -4.794 19.975 1.00 77.94 108 PHE A C 1
ATOM 787 O O . PHE A 1 108 ? -21.881 -4.767 21.127 1.00 77.94 108 PHE A O 1
ATOM 794 N N . GLY A 1 109 ? -20.140 -4.664 19.713 1.00 72.88 109 GLY A N 1
ATOM 795 C CA . GLY A 1 109 ? -19.126 -4.515 20.758 1.00 72.88 109 GLY A CA 1
ATOM 796 C C . GLY A 1 109 ? -19.317 -3.246 21.594 1.00 72.88 109 GLY A C 1
ATOM 797 O O . GLY A 1 109 ? -19.327 -3.309 22.827 1.00 72.88 109 GLY A O 1
ATOM 798 N N . VAL A 1 110 ? -19.532 -2.103 20.934 1.00 75.81 110 VAL A N 1
ATOM 799 C CA . VAL A 1 110 ? -19.795 -0.820 21.607 1.00 75.81 110 VAL A CA 1
ATOM 800 C C . VAL A 1 110 ? -21.141 -0.848 22.333 1.00 75.81 110 VAL A C 1
ATOM 802 O O . VAL A 1 110 ? -21.227 -0.383 23.470 1.00 75.81 110 VAL A O 1
ATOM 805 N N . GLY A 1 111 ? -22.170 -1.455 21.734 1.00 78.06 111 GLY A N 1
ATOM 806 C CA . GLY A 1 111 ? -23.494 -1.605 22.340 1.00 78.06 111 GLY A CA 1
ATOM 807 C C . GLY A 1 111 ? -23.462 -2.396 23.649 1.00 78.06 111 GLY A C 1
ATOM 808 O O . GLY A 1 111 ? -23.959 -1.922 24.672 1.00 78.06 111 GLY A O 1
ATOM 809 N N . ILE A 1 112 ? -22.808 -3.564 23.661 1.00 77.62 112 ILE A N 1
ATOM 810 C CA . ILE A 1 112 ? -22.649 -4.387 24.872 1.00 77.62 112 ILE A CA 1
ATOM 811 C C . ILE A 1 112 ? -21.841 -3.634 25.934 1.00 77.62 112 ILE A C 1
ATOM 813 O O . ILE A 1 112 ? -22.200 -3.648 27.114 1.00 77.62 112 ILE A O 1
ATOM 817 N N . PHE A 1 113 ? -20.771 -2.941 25.536 1.00 74.12 113 PHE A N 1
ATOM 818 C CA . PHE A 1 113 ? -19.966 -2.155 26.467 1.00 74.12 113 PHE A CA 1
ATOM 819 C C . PHE A 1 113 ? -20.757 -0.996 27.093 1.00 74.12 113 PHE A C 1
ATOM 821 O O . PHE A 1 113 ? -20.677 -0.784 28.308 1.00 74.12 113 PHE A O 1
ATOM 828 N N . GLY A 1 114 ? -21.555 -0.285 26.291 1.00 75.12 114 GLY A N 1
ATOM 829 C CA . GLY A 1 114 ? -22.458 0.768 26.753 1.00 75.12 114 GLY A CA 1
ATOM 830 C C . GLY A 1 114 ? -23.481 0.241 27.759 1.00 75.12 114 GLY A C 1
ATOM 831 O O . GLY A 1 114 ? -23.627 0.808 28.840 1.00 75.12 114 GLY A O 1
ATOM 832 N N . LEU A 1 115 ? -24.104 -0.905 27.470 1.00 77.88 115 LEU A N 1
ATOM 833 C CA . LEU A 1 115 ? -25.071 -1.567 28.354 1.00 77.88 115 LEU A CA 1
ATOM 834 C C . LEU A 1 115 ? -24.455 -2.002 29.692 1.00 77.88 115 LEU A C 1
ATOM 836 O O . LEU A 1 115 ? -25.035 -1.777 30.755 1.00 77.88 115 LEU A O 1
ATOM 840 N N . VAL A 1 116 ? -23.262 -2.602 29.663 1.00 75.12 116 VAL A N 1
ATOM 841 C CA . VAL A 1 116 ? -22.551 -3.042 30.877 1.00 75.12 116 VAL A CA 1
ATOM 842 C C . VAL A 1 116 ? -22.087 -1.853 31.717 1.00 75.12 116 VAL A C 1
ATOM 844 O O . VAL A 1 116 ? -22.106 -1.929 32.947 1.00 75.12 116 VAL A O 1
ATOM 847 N N . SER A 1 117 ? -21.677 -0.759 31.074 1.00 71.06 117 SER A N 1
ATOM 848 C CA . SER A 1 117 ? -21.268 0.466 31.762 1.00 71.06 117 SER A CA 1
ATOM 849 C C . SER A 1 117 ? -22.473 1.170 32.389 1.00 71.06 117 SER A C 1
ATOM 851 O O . SER A 1 117 ? -22.426 1.480 33.576 1.00 71.06 117 SER A O 1
ATOM 853 N N . ALA A 1 118 ? -23.585 1.299 31.657 1.00 70.06 118 ALA A N 1
ATOM 854 C CA . ALA A 1 118 ? -24.837 1.869 32.158 1.00 70.06 118 ALA A CA 1
ATOM 855 C C . ALA A 1 118 ? -25.410 1.078 33.346 1.00 70.06 118 ALA A C 1
ATOM 857 O O . ALA A 1 118 ? -25.829 1.667 34.340 1.00 70.06 118 ALA A O 1
ATOM 858 N N . ARG A 1 119 ? -25.346 -0.261 33.308 1.00 64.81 119 ARG A N 1
ATOM 859 C CA . ARG A 1 119 ? -25.758 -1.121 34.434 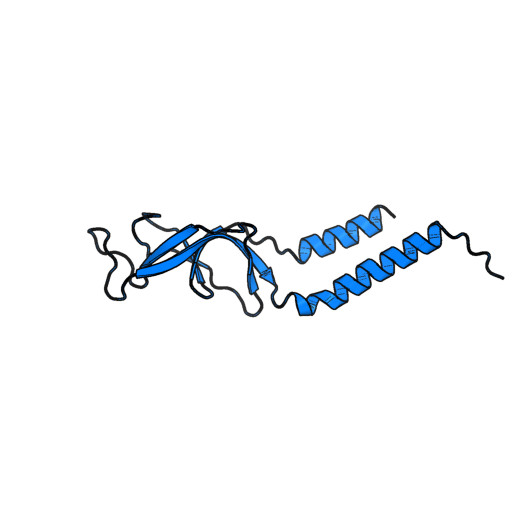1.00 64.81 119 ARG A CA 1
ATOM 860 C C . ARG A 1 119 ? -24.931 -0.936 35.707 1.00 64.81 119 ARG A C 1
ATOM 862 O O . ARG A 1 119 ? -25.357 -1.375 36.768 1.00 64.81 119 ARG A O 1
ATOM 869 N N . LYS A 1 120 ? -23.738 -0.344 35.628 1.00 62.09 120 LYS A N 1
ATOM 870 C CA . LYS A 1 120 ? -22.897 -0.091 36.808 1.00 62.09 120 LYS A CA 1
ATOM 871 C C . LYS A 1 120 ? -23.091 1.295 37.390 1.00 62.09 120 LYS A C 1
ATOM 873 O O . LYS A 1 120 ? -22.909 1.458 38.593 1.00 62.09 120 LYS A O 1
ATOM 878 N N . THR A 1 121 ? -23.460 2.265 36.562 1.00 59.53 121 THR A N 1
ATOM 879 C CA . THR A 1 121 ? -23.856 3.603 37.010 1.00 59.53 121 THR A CA 1
ATOM 880 C C . THR A 1 121 ? -25.260 3.596 37.600 1.00 59.53 121 THR A C 1
ATOM 882 O O . THR A 1 121 ? -25.522 4.302 38.568 1.00 59.53 121 THR A O 1
ATOM 885 N N . ILE A 1 122 ? -26.150 2.764 37.061 1.00 59.72 122 ILE A N 1
ATOM 886 C CA . ILE A 1 122 ? -27.525 2.648 37.527 1.00 59.72 122 ILE A CA 1
ATOM 887 C C . ILE A 1 122 ? -27.628 1.387 38.391 1.00 59.72 122 ILE A C 1
ATOM 889 O O . ILE A 1 122 ? -27.777 0.281 37.875 1.00 59.72 122 ILE A O 1
ATOM 893 N N . LYS A 1 123 ? -27.565 1.539 39.722 1.00 56.28 123 LYS A N 1
ATOM 894 C CA . LYS A 1 123 ? -28.121 0.538 40.647 1.00 56.28 123 LYS A CA 1
ATOM 895 C C . LYS A 1 123 ? -29.633 0.499 40.408 1.00 56.28 123 LYS A C 1
ATOM 897 O O . LYS A 1 123 ? -30.370 1.194 41.094 1.00 56.28 123 LYS A O 1
ATOM 902 N N . LEU A 1 124 ? -30.088 -0.237 39.398 1.00 54.28 124 LEU A N 1
ATOM 903 C CA . LEU A 1 124 ? -31.509 -0.518 39.222 1.00 54.28 124 LEU A CA 1
ATOM 904 C C . LEU A 1 124 ? -31.923 -1.476 40.347 1.00 54.28 124 LEU A C 1
ATOM 906 O O . LEU A 1 124 ? -31.418 -2.603 40.370 1.00 54.28 124 LEU A O 1
ATOM 910 N N . PRO A 1 125 ? -32.781 -1.055 41.296 1.00 45.94 125 PRO A N 1
ATOM 911 C CA . PRO A 1 125 ? -33.433 -2.005 42.178 1.00 45.94 125 PRO A CA 1
ATOM 912 C C . PRO A 1 125 ? -34.307 -2.910 41.306 1.00 45.94 125 PRO A C 1
ATOM 914 O O . PRO A 1 125 ? -35.136 -2.430 40.536 1.00 45.94 125 PRO A O 1
ATOM 917 N N . LEU A 1 126 ? -34.075 -4.218 41.392 1.00 50.62 126 LEU A N 1
ATOM 918 C CA . LEU A 1 126 ? -35.038 -5.207 40.927 1.00 50.62 126 LEU A CA 1
ATOM 919 C C . LEU A 1 126 ? -36.243 -5.112 41.868 1.00 50.62 126 LEU A C 1
ATOM 921 O O . LEU A 1 126 ? -36.159 -5.570 43.007 1.00 50.62 126 LEU A O 1
ATOM 925 N N . THR A 1 127 ? -37.307 -4.450 41.420 1.00 43.09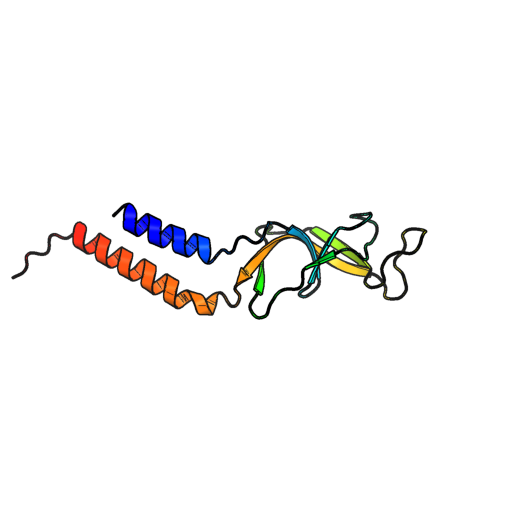 127 THR A N 1
ATOM 926 C CA . THR A 1 127 ? -38.673 -4.774 41.853 1.00 43.09 127 THR A CA 1
ATOM 927 C C . THR A 1 127 ? -39.182 -5.953 41.054 1.00 43.09 127 THR A C 1
ATOM 929 O O . THR A 1 127 ? -38.984 -5.912 39.816 1.00 43.09 127 THR A O 1
#

Radius of gyration: 22.34 Å; chains: 1; bounding box: 60×25×66 Å